Protein AF-A0A418B4M8-F1 (afdb_monomer_lite)

Sequence (94 aa):
MKWFRLHIKPYFEDYDRNCLMHVTKTQFASVLDMMQLGCSPQEISLLTSTYCVRHGREVNPDVNYLRFIQDVDQVYSHLKHPVGVKAAVKTIAK

pLDDT: mean 82.82, std 19.94, range [33.75, 98.12]

Radius of gyration: 15.09 Å; chains: 1; bounding box: 40×22×50 Å

Secondary structure (DSSP, 8-state):
--------HHHHHTT-TT--S-B-HHHHHHHHHHTT----HHHHHHHHHHTEEEETTEEEEEE-HHHHHHHH-GGGTTSPP-TT----------

Structure (mmCIF, N/CA/C/O backbone):
data_AF-A0A418B4M8-F1
#
_entry.id   AF-A0A418B4M8-F1
#
loop_
_atom_site.group_PDB
_atom_site.id
_atom_site.type_symbol
_atom_site.label_atom_id
_atom_site.label_alt_id
_atom_site.label_comp_id
_atom_site.label_asym_id
_atom_site.label_entity_id
_atom_site.label_seq_id
_atom_site.pdbx_PDB_ins_code
_atom_site.Cartn_x
_atom_site.Cartn_y
_atom_site.Cartn_z
_atom_site.occupancy
_atom_site.B_iso_or_equiv
_atom_site.auth_seq_id
_atom_site.auth_comp_id
_atom_site.auth_asym_id
_atom_site.auth_atom_id
_atom_site.pdbx_PDB_model_num
ATOM 1 N N . MET A 1 1 ? -20.402 -9.804 17.400 1.00 55.91 1 MET A N 1
ATOM 2 C CA . MET A 1 1 ? -19.484 -9.185 16.417 1.00 55.91 1 MET A CA 1
ATOM 3 C C . MET A 1 1 ? -19.977 -9.513 15.020 1.00 55.91 1 MET A C 1
ATOM 5 O O . MET A 1 1 ? -20.232 -10.678 14.746 1.00 55.91 1 MET A O 1
ATOM 9 N N . LYS A 1 2 ? -20.179 -8.500 14.173 1.00 61.50 2 LYS A N 1
ATOM 10 C CA . LYS A 1 2 ? -20.582 -8.672 12.773 1.00 61.50 2 LYS A CA 1
ATOM 11 C C . LYS A 1 2 ? -19.329 -8.528 11.913 1.00 61.50 2 LYS A C 1
ATOM 13 O O . LYS A 1 2 ? -18.643 -7.520 12.024 1.00 61.50 2 LYS A O 1
ATOM 18 N N . TRP A 1 3 ? -19.032 -9.530 11.096 1.00 72.62 3 TRP A N 1
ATOM 19 C CA . TRP A 1 3 ? -17.933 -9.474 10.136 1.00 72.62 3 TRP A CA 1
ATOM 20 C C . TRP A 1 3 ? -18.387 -8.676 8.909 1.00 72.62 3 TRP A C 1
ATOM 22 O O . TRP A 1 3 ? -19.461 -8.941 8.366 1.00 72.62 3 TRP A O 1
ATOM 32 N N . PHE A 1 4 ? -17.602 -7.681 8.496 1.00 80.62 4 PHE A N 1
ATOM 33 C CA . PHE A 1 4 ? -17.844 -6.889 7.289 1.00 80.62 4 PHE A CA 1
ATOM 34 C C . PHE A 1 4 ? -16.705 -7.117 6.295 1.00 80.62 4 PHE A C 1
ATOM 36 O O . PHE A 1 4 ? -15.552 -7.257 6.696 1.00 80.62 4 PHE A O 1
ATOM 43 N N . ARG A 1 5 ? -17.030 -7.181 5.000 1.00 80.81 5 ARG A N 1
ATOM 44 C CA . ARG A 1 5 ? -16.027 -7.325 3.940 1.00 80.81 5 ARG A CA 1
ATOM 45 C C . ARG A 1 5 ? -15.474 -5.963 3.558 1.00 80.81 5 ARG A C 1
ATOM 47 O O . ARG A 1 5 ? -16.227 -5.086 3.151 1.00 80.81 5 ARG A O 1
ATOM 54 N N . LEU A 1 6 ? -14.160 -5.816 3.648 1.00 83.50 6 LEU A N 1
ATOM 55 C CA . LEU A 1 6 ? -13.466 -4.594 3.270 1.00 83.50 6 LEU A CA 1
ATOM 56 C C . LEU A 1 6 ? -13.278 -4.548 1.754 1.00 83.50 6 LEU A C 1
ATOM 58 O O . LEU A 1 6 ? -12.635 -5.415 1.172 1.00 83.50 6 LEU A O 1
ATOM 62 N N . HIS A 1 7 ? -13.8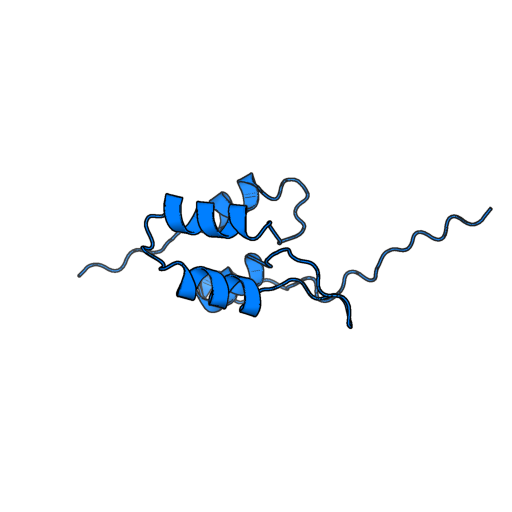09 -3.513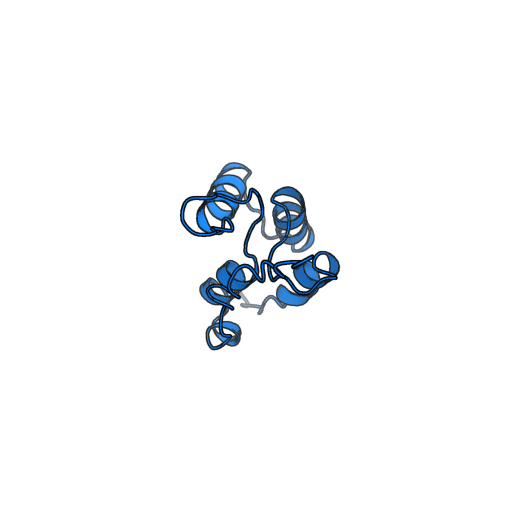 1.111 1.00 87.81 7 HIS A N 1
ATOM 63 C CA . HIS A 1 7 ? -13.609 -3.284 -0.316 1.00 87.81 7 HIS A CA 1
ATOM 64 C C . HIS A 1 7 ? -12.347 -2.432 -0.534 1.00 87.81 7 HIS A C 1
ATOM 66 O O . HIS A 1 7 ? -12.418 -1.266 -0.902 1.00 87.81 7 HIS A O 1
ATOM 72 N N . ILE A 1 8 ? -11.186 -3.009 -0.215 1.00 91.81 8 ILE A N 1
ATOM 73 C CA . ILE A 1 8 ? -9.910 -2.287 -0.076 1.00 91.81 8 ILE A CA 1
ATOM 74 C C . ILE A 1 8 ? -9.262 -1.881 -1.410 1.00 91.81 8 ILE A C 1
ATOM 76 O O . ILE A 1 8 ? -8.547 -0.886 -1.476 1.00 91.81 8 ILE A O 1
ATOM 80 N N . LYS A 1 9 ? -9.517 -2.630 -2.487 1.00 92.81 9 LYS A N 1
ATOM 81 C CA . LYS A 1 9 ? -8.822 -2.461 -3.771 1.00 92.81 9 LYS A CA 1
ATOM 82 C C . LYS A 1 9 ? -8.956 -1.051 -4.381 1.00 92.81 9 LYS A C 1
ATOM 84 O O . LYS A 1 9 ? -7.916 -0.509 -4.745 1.00 92.81 9 LYS A O 1
ATOM 89 N N . PRO A 1 10 ? -10.143 -0.415 -4.445 1.00 94.31 10 PRO A N 1
ATOM 90 C CA . PRO A 1 10 ? -10.263 0.910 -5.060 1.00 94.31 10 PRO A CA 1
ATOM 91 C C . PRO A 1 10 ? -9.433 2.001 -4.379 1.00 94.31 10 PRO A C 1
ATOM 93 O O . PRO A 1 10 ? -8.876 2.846 -5.067 1.00 94.31 10 PRO A O 1
ATOM 96 N N . TYR A 1 11 ? -9.255 1.932 -3.055 1.00 96.06 11 TYR A N 1
ATOM 97 C CA . TYR A 1 11 ? -8.412 2.887 -2.324 1.00 96.06 11 TYR A CA 1
ATOM 98 C C . TYR A 1 11 ? -6.946 2.836 -2.767 1.00 96.06 11 TYR A C 1
ATOM 100 O O . TYR A 1 11 ? -6.250 3.847 -2.747 1.00 96.06 11 TYR A O 1
ATOM 108 N N . PHE A 1 12 ? -6.463 1.662 -3.178 1.00 96.56 12 PHE A N 1
ATOM 109 C CA . PHE A 1 12 ? -5.138 1.529 -3.775 1.00 96.56 12 PHE A CA 1
ATOM 110 C C . PHE A 1 12 ? -5.109 2.005 -5.230 1.00 96.56 12 PHE A C 1
ATOM 112 O O . PHE A 1 12 ? -4.143 2.648 -5.641 1.00 96.56 12 PHE A O 1
ATOM 119 N N . GLU A 1 13 ? -6.159 1.724 -6.001 1.00 95.50 13 GLU A N 1
ATOM 120 C CA . GLU A 1 13 ? -6.258 2.134 -7.408 1.00 95.50 13 GLU A CA 1
ATOM 121 C C . GLU A 1 13 ? -6.284 3.657 -7.587 1.00 95.50 13 GLU A C 1
ATOM 123 O O . GLU A 1 13 ? -5.750 4.157 -8.575 1.00 95.50 13 GLU A O 1
ATOM 128 N N . ASP A 1 14 ? -6.793 4.405 -6.604 1.00 96.50 14 ASP A N 1
ATOM 129 C CA . ASP A 1 14 ? -6.730 5.872 -6.596 1.00 96.50 14 ASP A CA 1
ATOM 130 C C . ASP A 1 14 ? -5.281 6.407 -6.632 1.00 96.50 14 ASP A C 1
ATOM 132 O O . ASP A 1 14 ? -5.004 7.465 -7.216 1.00 96.50 14 ASP A O 1
ATOM 136 N N . TYR A 1 15 ? -4.335 5.667 -6.040 1.00 96.56 15 TYR A N 1
ATOM 137 C CA . TYR A 1 15 ? -2.902 5.974 -6.090 1.00 96.56 15 TYR A CA 1
ATOM 138 C C . TYR A 1 15 ? -2.208 5.376 -7.323 1.00 96.56 15 TYR A C 1
ATOM 140 O O . TYR A 1 15 ? -1.256 5.966 -7.840 1.00 96.56 15 TYR A O 1
ATOM 148 N N . ASP A 1 16 ? -2.686 4.239 -7.824 1.00 94.94 16 ASP A N 1
ATOM 149 C CA . ASP A 1 16 ? -2.088 3.478 -8.923 1.00 94.94 16 ASP A CA 1
ATOM 150 C C . ASP A 1 16 ? -2.704 3.813 -10.295 1.00 94.94 16 ASP A C 1
ATOM 152 O O . ASP A 1 16 ? -3.284 2.977 -10.991 1.00 94.94 16 ASP A O 1
ATOM 156 N N . ARG A 1 17 ? -2.535 5.067 -10.730 1.00 92.75 17 ARG A N 1
ATOM 157 C CA . ARG A 1 17 ? -3.091 5.570 -12.006 1.00 92.75 17 ARG A CA 1
ATOM 158 C C . ARG A 1 17 ? -2.570 4.853 -13.253 1.00 92.75 17 ARG A C 1
ATOM 160 O O . ARG A 1 17 ? -3.199 4.923 -14.304 1.00 92.75 17 ARG A O 1
ATOM 167 N N . ASN A 1 18 ? -1.405 4.216 -13.147 1.00 91.12 18 ASN A N 1
ATOM 168 C CA . ASN A 1 18 ? -0.765 3.486 -14.240 1.00 91.12 18 ASN A CA 1
ATOM 169 C C . ASN A 1 18 ? -1.096 1.982 -14.211 1.00 91.12 18 ASN A C 1
ATOM 171 O O . ASN A 1 18 ? -0.585 1.242 -15.051 1.00 91.12 18 ASN A O 1
ATOM 175 N N . CYS A 1 19 ? -1.925 1.534 -13.259 1.00 91.38 19 CYS A N 1
ATOM 176 C CA . CYS A 1 19 ? -2.331 0.140 -13.078 1.00 91.38 19 CYS A CA 1
ATOM 177 C C . CYS A 1 19 ? -1.137 -0.827 -12.978 1.00 91.38 19 CYS A C 1
ATOM 179 O O . CYS A 1 19 ? -1.139 -1.906 -13.575 1.00 91.38 19 CYS A O 1
ATOM 181 N N . LEU A 1 20 ? -0.095 -0.431 -12.246 1.00 90.19 20 LEU A N 1
ATOM 182 C CA . LEU A 1 20 ? 1.130 -1.208 -12.053 1.00 90.19 20 LEU A CA 1
ATOM 183 C C . LEU A 1 20 ? 1.024 -2.220 -10.905 1.00 90.19 20 LEU A C 1
ATOM 185 O O . LEU A 1 20 ? 1.910 -3.060 -10.748 1.00 90.19 20 LEU A O 1
ATOM 189 N N . MET A 1 21 ? -0.061 -2.178 -10.128 1.00 93.88 21 MET A N 1
ATOM 190 C CA . MET A 1 21 ? -0.341 -3.036 -8.971 1.00 93.88 21 MET A CA 1
ATOM 191 C C . MET A 1 21 ? 0.603 -2.827 -7.780 1.00 93.88 21 MET A C 1
ATOM 193 O O . MET A 1 21 ? 0.698 -3.679 -6.890 1.00 93.88 21 MET A O 1
ATOM 197 N N . HIS A 1 22 ? 1.279 -1.678 -7.726 1.00 94.81 22 HIS A N 1
ATOM 198 C CA . HIS A 1 22 ? 2.076 -1.269 -6.578 1.00 94.81 22 HIS A CA 1
ATOM 199 C C . HIS A 1 22 ? 1.896 0.211 -6.240 1.00 94.81 22 HIS A C 1
ATOM 201 O O . HIS A 1 22 ? 1.532 1.022 -7.085 1.00 94.81 22 HIS A O 1
ATOM 207 N N . VAL A 1 23 ? 2.149 0.541 -4.977 1.00 97.06 23 VAL A N 1
ATOM 208 C CA . VAL A 1 23 ? 2.113 1.901 -4.424 1.00 97.06 23 VAL A CA 1
ATOM 209 C C . VAL A 1 23 ? 3.327 2.114 -3.529 1.00 97.06 23 VAL A C 1
ATOM 211 O O . VAL A 1 23 ? 3.953 1.150 -3.087 1.00 97.06 23 VAL A O 1
ATOM 214 N N . THR A 1 24 ? 3.667 3.356 -3.203 1.00 96.94 24 THR A N 1
ATOM 215 C CA . THR A 1 24 ? 4.758 3.612 -2.254 1.00 96.94 24 THR A CA 1
ATOM 216 C C . THR A 1 24 ? 4.394 3.118 -0.846 1.00 96.94 24 THR A C 1
ATOM 218 O O . THR A 1 24 ? 3.222 2.959 -0.497 1.00 96.94 24 THR A O 1
ATOM 221 N N . LYS A 1 25 ? 5.394 2.922 0.025 1.00 96.94 25 LYS A N 1
ATOM 222 C CA . LYS A 1 25 ? 5.161 2.526 1.432 1.00 96.94 25 LYS A CA 1
ATOM 223 C C . LYS A 1 25 ? 4.253 3.496 2.186 1.00 96.94 25 LYS A C 1
ATOM 225 O O . LYS A 1 25 ? 3.440 3.067 3.000 1.00 96.94 25 LYS A O 1
ATOM 230 N N . THR A 1 26 ? 4.400 4.795 1.926 1.00 97.38 26 THR A N 1
ATOM 231 C CA . THR A 1 26 ? 3.587 5.830 2.573 1.00 97.38 26 THR A CA 1
ATOM 232 C C . THR A 1 26 ? 2.152 5.795 2.070 1.00 97.38 26 THR A C 1
ATOM 234 O O . THR A 1 26 ? 1.246 5.831 2.890 1.00 97.38 26 THR A O 1
ATOM 237 N N . GLN A 1 27 ? 1.935 5.627 0.762 1.00 98.12 27 GLN A N 1
ATOM 238 C CA . GLN A 1 27 ? 0.595 5.435 0.195 1.00 98.12 27 GLN A CA 1
ATOM 239 C C . GLN A 1 27 ? -0.071 4.173 0.751 1.00 98.12 27 GLN A C 1
ATOM 241 O O . GLN A 1 27 ? -1.238 4.212 1.128 1.00 98.12 27 GLN A O 1
ATOM 246 N N . PHE A 1 28 ? 0.682 3.075 0.885 1.00 98.12 28 PHE A N 1
ATOM 247 C CA . PHE A 1 28 ? 0.180 1.853 1.508 1.00 98.12 28 PHE A CA 1
ATOM 248 C C . PHE A 1 28 ? -0.275 2.090 2.951 1.00 98.12 28 PHE A C 1
ATOM 250 O O . PHE A 1 28 ? -1.395 1.733 3.305 1.00 98.12 28 PHE A O 1
ATOM 257 N N . ALA A 1 29 ? 0.552 2.751 3.765 1.00 97.88 29 ALA A N 1
ATOM 258 C CA . ALA A 1 29 ? 0.188 3.119 5.131 1.00 97.88 29 ALA A CA 1
ATOM 259 C C . ALA A 1 29 ? -1.052 4.032 5.178 1.00 97.88 29 ALA A C 1
ATOM 261 O O . ALA A 1 29 ? -1.945 3.796 5.989 1.00 97.88 29 ALA A O 1
ATOM 262 N N . SER A 1 30 ? -1.142 5.023 4.282 1.00 97.88 30 SER A N 1
ATOM 263 C CA . SER A 1 30 ? -2.297 5.922 4.182 1.00 97.88 30 SER A CA 1
ATOM 264 C C . SER A 1 30 ? -3.597 5.186 3.868 1.00 97.88 30 SER A C 1
ATOM 266 O O . SER A 1 30 ? -4.627 5.543 4.427 1.00 97.88 30 SER A O 1
ATOM 268 N N . VAL A 1 31 ? -3.576 4.148 3.024 1.00 97.69 31 VAL A N 1
ATOM 269 C CA . VAL A 1 31 ? -4.775 3.336 2.752 1.00 97.69 31 VAL A CA 1
ATOM 270 C C . VAL A 1 31 ? -5.229 2.583 4.006 1.00 97.69 31 VAL A C 1
ATOM 272 O O . VAL A 1 31 ? -6.416 2.605 4.330 1.00 97.69 31 VAL A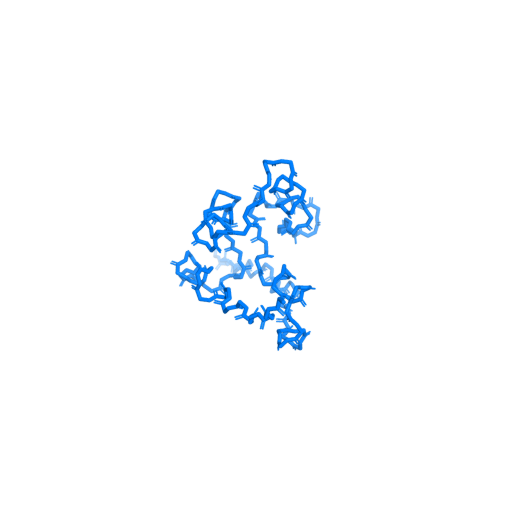 O 1
ATOM 275 N N . LEU A 1 32 ? -4.307 1.958 4.749 1.00 96.38 32 LEU A N 1
ATOM 276 C CA . LEU A 1 32 ? -4.662 1.232 5.979 1.00 96.38 32 LEU A CA 1
ATOM 277 C C . LEU A 1 32 ? -5.210 2.167 7.070 1.00 96.38 32 LEU A C 1
ATOM 279 O O . LEU A 1 32 ? -6.144 1.796 7.784 1.00 96.38 32 LEU A O 1
ATOM 283 N N . ASP A 1 33 ? -4.649 3.374 7.173 1.00 96.50 33 ASP A N 1
ATOM 284 C CA . ASP A 1 33 ? -5.105 4.422 8.091 1.00 96.50 33 ASP A CA 1
ATOM 285 C C . ASP A 1 33 ? -6.483 4.974 7.692 1.00 96.50 33 ASP A C 1
ATOM 287 O O . ASP A 1 33 ? -7.396 5.024 8.516 1.00 96.50 33 ASP A O 1
ATOM 291 N N . MET A 1 34 ? -6.690 5.276 6.404 1.00 95.00 34 MET A N 1
ATOM 292 C CA . MET A 1 34 ? -7.975 5.744 5.866 1.00 95.00 34 MET A CA 1
ATOM 293 C C . MET A 1 34 ? -9.104 4.734 6.102 1.00 95.00 34 MET A C 1
ATOM 295 O O . MET A 1 34 ? -10.243 5.116 6.368 1.00 95.00 34 MET A O 1
ATOM 299 N N . MET A 1 35 ? -8.784 3.441 6.041 1.00 93.31 35 MET A N 1
ATOM 300 C CA . MET A 1 35 ? -9.716 2.351 6.332 1.00 93.31 35 MET A CA 1
ATOM 301 C C . MET A 1 35 ? -9.828 2.015 7.827 1.00 93.31 35 MET A C 1
ATOM 303 O O . MET A 1 35 ? -10.557 1.090 8.182 1.00 93.31 35 MET A O 1
ATOM 307 N N . GLN A 1 36 ? -9.134 2.760 8.694 1.00 93.31 36 GLN A N 1
ATOM 308 C CA . GLN A 1 36 ? -9.149 2.621 10.153 1.00 93.31 36 GLN A CA 1
ATOM 309 C C . GLN A 1 36 ? -8.807 1.202 10.631 1.00 93.31 36 GLN A C 1
ATOM 311 O O . GLN A 1 36 ? -9.391 0.692 11.587 1.00 93.31 36 GLN A O 1
ATOM 316 N N . LEU A 1 37 ? -7.843 0.549 9.973 1.00 91.88 37 LEU A N 1
ATOM 317 C CA . LEU A 1 37 ? -7.454 -0.830 10.298 1.00 91.88 37 LEU A CA 1
ATOM 318 C C . LEU A 1 37 ? -6.577 -0.938 11.554 1.00 91.88 37 LEU A C 1
ATOM 320 O O . LEU A 1 37 ? -6.366 -2.039 12.054 1.00 91.88 37 LEU A O 1
ATOM 324 N N . GLY A 1 38 ? -6.085 0.189 12.079 1.00 93.12 38 GLY A N 1
ATOM 325 C CA . GLY A 1 38 ? -5.401 0.248 13.373 1.00 93.12 38 GLY A CA 1
ATOM 326 C C . GLY A 1 38 ? -4.021 -0.413 13.406 1.00 93.12 38 GLY A C 1
ATOM 327 O O . GLY A 1 38 ? -3.585 -0.839 14.472 1.00 93.12 38 GLY A O 1
ATOM 328 N N . CYS A 1 39 ? -3.333 -0.513 12.264 1.00 95.75 39 CYS A N 1
ATOM 329 C CA . CYS A 1 39 ? -1.999 -1.106 12.196 1.00 95.75 39 CYS A CA 1
ATOM 330 C C . CYS A 1 39 ? -0.958 -0.228 12.906 1.00 95.75 39 CYS A C 1
ATOM 332 O O . CYS A 1 39 ? -0.827 0.965 12.628 1.00 95.75 39 CYS A O 1
ATOM 334 N N . SER A 1 40 ? -0.164 -0.839 13.779 1.00 97.69 40 SER A N 1
ATOM 335 C CA . SER A 1 40 ? 0.994 -0.210 14.409 1.00 97.69 40 SER A CA 1
ATOM 336 C C . SER A 1 40 ? 2.107 0.084 13.390 1.00 97.69 40 SER A C 1
ATOM 338 O O . SER A 1 40 ? 2.199 -0.575 12.347 1.00 97.69 40 SER A O 1
ATOM 340 N N . PRO A 1 41 ? 3.028 1.020 13.685 1.00 97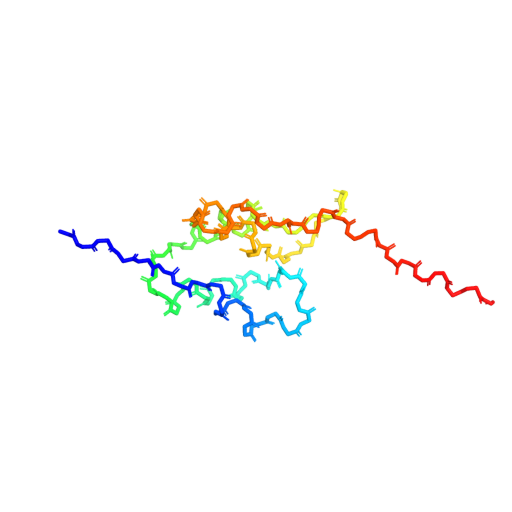.06 41 PRO A N 1
ATOM 341 C CA . PRO A 1 41 ? 4.176 1.289 12.818 1.00 97.06 41 PRO A CA 1
ATOM 342 C C . PRO A 1 41 ? 5.026 0.043 12.512 1.00 97.06 41 PRO A C 1
ATOM 344 O O . PRO A 1 41 ? 5.558 -0.100 11.410 1.00 97.06 41 PRO A O 1
ATOM 347 N N . GLN A 1 42 ? 5.141 -0.877 13.471 1.00 98.06 42 GLN A N 1
ATOM 348 C CA . GLN A 1 42 ? 5.867 -2.137 13.331 1.00 98.06 42 GLN A CA 1
ATOM 349 C C . GLN A 1 42 ? 5.161 -3.086 12.356 1.00 98.06 42 GLN A C 1
ATOM 351 O O . GLN A 1 42 ? 5.821 -3.675 11.501 1.00 98.06 42 GLN A O 1
ATOM 356 N N . GLU A 1 43 ? 3.833 -3.197 12.434 1.00 98.12 43 GLU A N 1
ATOM 357 C CA . GLU A 1 43 ? 3.035 -3.989 11.491 1.00 98.12 43 GLU A CA 1
ATOM 358 C C . GLU A 1 43 ? 3.089 -3.397 10.083 1.00 98.12 43 GLU A C 1
ATOM 360 O O . GLU A 1 43 ? 3.303 -4.132 9.124 1.00 98.12 43 GLU A O 1
ATOM 365 N N . ILE A 1 44 ? 2.998 -2.071 9.945 1.00 97.81 44 ILE A N 1
ATOM 366 C CA . ILE A 1 44 ? 3.157 -1.394 8.649 1.00 97.81 44 ILE A CA 1
ATOM 367 C C . ILE A 1 44 ? 4.550 -1.682 8.070 1.00 97.81 44 ILE A C 1
ATOM 369 O O . ILE A 1 44 ? 4.681 -2.027 6.894 1.00 97.81 44 ILE A O 1
ATOM 373 N N . SER A 1 45 ? 5.605 -1.599 8.883 1.00 96.69 45 SER A N 1
ATOM 374 C CA . SER A 1 45 ? 6.967 -1.936 8.451 1.00 96.69 45 SER A CA 1
ATOM 375 C C . SER A 1 45 ? 7.072 -3.393 7.977 1.00 96.69 45 SER A C 1
ATOM 377 O O . SER A 1 45 ? 7.614 -3.667 6.902 1.00 96.69 45 SER A O 1
ATOM 379 N N . LEU A 1 46 ? 6.482 -4.328 8.727 1.00 97.25 46 LEU A N 1
ATOM 380 C CA . LEU A 1 46 ? 6.456 -5.745 8.373 1.00 97.25 46 LEU A CA 1
ATOM 381 C C . LEU A 1 46 ? 5.691 -5.996 7.066 1.00 97.25 46 LEU A C 1
ATOM 383 O O . LEU A 1 46 ? 6.208 -6.683 6.183 1.00 97.25 46 LEU A O 1
ATOM 387 N N . LEU A 1 47 ? 4.497 -5.421 6.912 1.00 97.00 47 LEU A N 1
ATOM 388 C CA . LEU A 1 47 ? 3.668 -5.551 5.712 1.00 97.00 47 LEU A CA 1
ATOM 389 C C . LEU A 1 47 ? 4.390 -4.981 4.486 1.00 97.00 47 LEU A C 1
ATOM 391 O O . LEU A 1 47 ? 4.549 -5.673 3.483 1.00 97.00 47 LEU A O 1
ATOM 395 N N . THR A 1 48 ? 4.906 -3.754 4.575 1.00 95.94 48 THR A N 1
ATOM 396 C CA . THR A 1 48 ? 5.599 -3.109 3.447 1.00 95.94 48 THR A CA 1
ATOM 397 C C . THR A 1 48 ? 6.898 -3.822 3.054 1.00 95.94 48 THR A C 1
ATOM 399 O O . THR A 1 48 ? 7.269 -3.813 1.882 1.00 95.94 48 THR A O 1
ATOM 402 N N . SER A 1 49 ? 7.579 -4.480 3.999 1.00 93.88 49 SER A N 1
ATOM 403 C CA . SER A 1 49 ? 8.731 -5.348 3.717 1.00 93.88 49 SER A CA 1
ATOM 404 C C . SER A 1 49 ? 8.320 -6.678 3.070 1.00 93.88 49 SER A C 1
ATOM 406 O O . SER A 1 49 ? 8.955 -7.134 2.118 1.00 93.88 49 SER A O 1
ATOM 408 N N . THR A 1 50 ? 7.235 -7.287 3.554 1.00 94.31 50 THR A N 1
ATOM 409 C CA . THR A 1 50 ? 6.721 -8.583 3.076 1.00 94.31 50 THR A CA 1
ATOM 410 C C . THR A 1 50 ? 6.211 -8.493 1.641 1.00 94.31 50 THR A C 1
ATOM 412 O O . THR A 1 50 ? 6.502 -9.361 0.815 1.00 94.31 50 THR A O 1
ATOM 415 N N . TYR A 1 51 ? 5.493 -7.416 1.331 1.00 94.50 51 TYR A N 1
ATOM 416 C CA . TYR A 1 51 ? 4.889 -7.178 0.025 1.00 94.50 51 TYR A CA 1
ATOM 417 C C . TYR A 1 51 ? 5.730 -6.247 -0.857 1.00 94.50 51 TYR A C 1
ATOM 419 O O . TYR A 1 51 ? 5.198 -5.666 -1.795 1.00 94.50 51 TYR A O 1
ATOM 427 N N . CYS A 1 52 ? 7.033 -6.088 -0.597 1.00 93.31 52 CYS A N 1
ATOM 428 C CA . CYS A 1 52 ? 7.880 -5.247 -1.444 1.00 93.31 52 CYS A CA 1
ATOM 429 C C . CYS A 1 52 ? 7.949 -5.771 -2.889 1.00 93.31 52 CYS A C 1
ATOM 431 O O . CYS A 1 52 ? 7.999 -6.982 -3.141 1.00 93.31 52 CYS A O 1
ATOM 433 N N . VAL A 1 53 ? 7.962 -4.853 -3.854 1.00 90.12 53 VAL A N 1
ATOM 434 C CA . VAL A 1 53 ? 8.116 -5.188 -5.270 1.00 90.12 53 VAL A CA 1
ATOM 435 C C . VAL A 1 53 ? 9.548 -5.667 -5.518 1.00 90.12 53 VAL A C 1
ATOM 437 O O . VAL A 1 53 ? 10.526 -5.009 -5.159 1.00 90.12 53 VAL A O 1
ATOM 440 N N . ARG A 1 54 ? 9.681 -6.834 -6.155 1.00 84.25 54 ARG A N 1
ATOM 441 C CA . ARG A 1 54 ? 10.976 -7.440 -6.489 1.00 84.25 54 ARG A CA 1
ATOM 442 C C . ARG A 1 54 ? 11.075 -7.720 -7.980 1.00 84.25 54 ARG A C 1
ATOM 444 O O . ARG A 1 54 ? 10.214 -8.395 -8.544 1.00 84.25 54 ARG A O 1
ATOM 451 N N . HIS A 1 55 ? 12.169 -7.274 -8.588 1.00 77.44 55 HIS A N 1
ATOM 452 C CA . HIS A 1 55 ? 12.526 -7.577 -9.972 1.00 77.44 55 HIS A CA 1
ATOM 453 C C . HIS A 1 55 ? 13.869 -8.315 -9.992 1.00 77.44 55 HIS A C 1
ATOM 455 O O . HIS A 1 55 ? 14.945 -7.722 -9.992 1.00 77.44 55 HIS A O 1
ATOM 461 N N . GLY A 1 56 ? 13.823 -9.649 -9.953 1.00 78.38 56 GLY A N 1
ATOM 462 C CA . GLY A 1 56 ? 15.034 -10.458 -9.804 1.00 78.38 56 GLY A CA 1
ATOM 463 C C . GLY A 1 56 ? 15.724 -10.185 -8.462 1.00 78.38 56 GLY A C 1
ATOM 464 O O . GLY A 1 56 ? 15.154 -10.474 -7.411 1.00 78.38 56 GLY A O 1
ATOM 465 N N . ARG A 1 57 ? 16.951 -9.647 -8.499 1.00 75.31 57 ARG A N 1
ATOM 466 C CA . ARG A 1 57 ? 17.699 -9.235 -7.292 1.00 75.31 57 ARG A CA 1
ATOM 467 C C . ARG A 1 57 ? 17.463 -7.774 -6.903 1.00 75.31 57 ARG A C 1
ATOM 469 O O . ARG A 1 57 ? 17.882 -7.372 -5.822 1.00 75.31 57 ARG A O 1
ATOM 476 N N . GLU A 1 58 ? 16.818 -6.993 -7.763 1.00 74.31 58 GLU A N 1
ATOM 477 C CA . GLU A 1 58 ? 16.538 -5.586 -7.504 1.00 74.31 58 GLU A CA 1
ATOM 478 C C . GLU A 1 58 ? 15.297 -5.457 -6.621 1.00 74.31 58 GLU A C 1
ATOM 480 O O . GLU A 1 58 ? 14.243 -6.046 -6.890 1.00 74.31 58 GLU A O 1
ATOM 485 N N . VAL A 1 59 ? 15.445 -4.691 -5.543 1.00 71.62 59 VAL A N 1
ATOM 486 C CA . VAL A 1 59 ? 14.358 -4.361 -4.624 1.00 71.62 59 VAL A CA 1
ATOM 487 C C . VAL A 1 59 ? 13.862 -2.971 -4.986 1.00 71.62 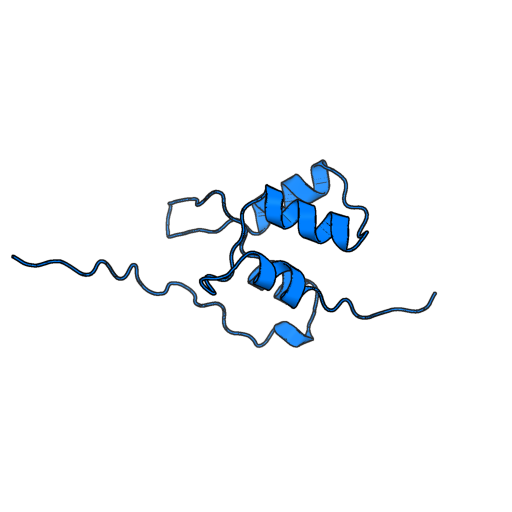59 VAL A C 1
ATOM 489 O O . VAL A 1 59 ? 14.597 -1.994 -4.846 1.00 71.62 59 VAL A O 1
ATOM 492 N N . ASN A 1 60 ? 12.618 -2.887 -5.446 1.00 80.69 60 ASN A N 1
ATOM 493 C CA . ASN A 1 60 ? 11.921 -1.617 -5.575 1.00 80.69 60 ASN A CA 1
ATOM 494 C C . ASN A 1 60 ? 11.332 -1.266 -4.187 1.00 80.69 60 ASN A C 1
ATOM 496 O O . ASN A 1 60 ? 10.832 -2.159 -3.495 1.00 80.69 60 ASN A O 1
ATOM 500 N N . PRO A 1 61 ? 11.439 -0.006 -3.720 1.00 85.38 61 PRO A N 1
ATOM 501 C CA . PRO A 1 61 ? 10.885 0.404 -2.429 1.00 85.38 61 PRO A CA 1
ATOM 502 C C . PRO A 1 61 ? 9.352 0.334 -2.351 1.00 85.38 61 PRO A C 1
ATOM 504 O O . PRO A 1 61 ? 8.816 0.417 -1.244 1.00 85.38 61 PRO A O 1
ATOM 507 N N . ASP A 1 62 ? 8.664 0.195 -3.481 1.00 94.38 62 ASP A N 1
ATOM 508 C CA . ASP A 1 62 ? 7.212 0.116 -3.569 1.00 94.38 62 ASP A CA 1
ATOM 509 C C . ASP A 1 62 ? 6.658 -1.213 -3.050 1.00 94.38 62 ASP A C 1
ATOM 511 O O . ASP A 1 62 ? 7.342 -2.233 -2.933 1.00 94.38 62 ASP A O 1
ATOM 515 N N . VAL A 1 63 ? 5.370 -1.183 -2.738 1.00 96.31 63 VAL A N 1
ATOM 516 C CA . VAL A 1 63 ? 4.603 -2.251 -2.115 1.00 96.31 63 VAL A CA 1
ATOM 517 C C . VAL A 1 63 ? 3.585 -2.764 -3.115 1.00 96.31 63 VAL A C 1
ATOM 519 O O . VAL A 1 63 ? 2.744 -2.016 -3.610 1.00 96.31 63 VAL A O 1
ATOM 522 N N . ASN A 1 64 ? 3.639 -4.058 -3.387 1.00 95.38 64 ASN A N 1
ATOM 523 C CA . ASN A 1 64 ? 2.681 -4.767 -4.208 1.00 95.38 64 ASN A CA 1
ATOM 524 C C . ASN A 1 64 ? 1.371 -4.970 -3.436 1.00 95.38 64 ASN A C 1
ATOM 526 O O . ASN A 1 64 ? 1.186 -5.965 -2.729 1.00 95.38 64 ASN A O 1
ATOM 530 N N . TYR A 1 65 ? 0.464 -4.003 -3.554 1.00 95.75 65 TYR A N 1
ATOM 531 C CA . TYR A 1 65 ? -0.806 -4.044 -2.837 1.00 95.75 65 TYR A CA 1
ATOM 532 C C . TYR A 1 65 ? -1.716 -5.168 -3.343 1.00 95.75 65 TYR A C 1
ATOM 534 O O . TYR A 1 65 ? -2.505 -5.696 -2.566 1.00 95.75 65 TYR A O 1
ATOM 542 N N . LEU A 1 66 ? -1.602 -5.578 -4.614 1.00 94.31 66 LEU A N 1
ATOM 543 C CA . LEU A 1 66 ? -2.427 -6.662 -5.146 1.00 94.31 66 LEU A CA 1
ATOM 544 C C . LEU A 1 66 ? -2.135 -7.974 -4.414 1.00 94.31 66 LEU A C 1
ATOM 546 O O . LEU A 1 66 ? -3.069 -8.642 -3.980 1.00 94.31 66 LEU A O 1
ATOM 550 N N . ARG A 1 67 ? -0.856 -8.312 -4.217 1.00 93.56 67 ARG A N 1
ATOM 551 C CA . ARG A 1 67 ? -0.457 -9.508 -3.466 1.00 93.56 67 ARG A CA 1
ATOM 552 C C . ARG A 1 67 ? -0.969 -9.469 -2.026 1.00 93.56 67 ARG A C 1
ATOM 554 O O . ARG A 1 67 ? -1.476 -10.471 -1.541 1.00 93.56 67 ARG A O 1
ATOM 561 N N . PHE A 1 68 ? -0.893 -8.310 -1.374 1.00 95.25 68 PHE A N 1
ATOM 562 C CA . PHE A 1 68 ? -1.478 -8.130 -0.045 1.00 95.25 68 PHE A CA 1
ATOM 563 C C . PHE A 1 68 ? -2.983 -8.436 -0.038 1.00 95.25 68 PHE A C 1
ATOM 565 O O . PHE A 1 68 ? -3.439 -9.221 0.787 1.00 95.25 68 PHE A O 1
ATOM 572 N N . ILE A 1 69 ? -3.746 -7.875 -0.982 1.00 93.62 69 ILE A N 1
ATOM 573 C CA . ILE A 1 69 ? -5.199 -8.086 -1.081 1.00 93.62 69 ILE A CA 1
ATOM 574 C C . ILE A 1 69 ? -5.539 -9.556 -1.343 1.00 93.62 69 ILE A C 1
ATOM 576 O O . ILE A 1 69 ? -6.502 -10.064 -0.780 1.00 93.62 69 ILE A O 1
ATOM 580 N N . GLN A 1 70 ? -4.752 -10.250 -2.164 1.00 91.81 70 GLN A N 1
ATOM 581 C CA . GLN A 1 70 ? -4.945 -11.675 -2.446 1.00 91.81 70 GLN A CA 1
ATOM 582 C C . GLN A 1 70 ? -4.829 -12.550 -1.200 1.00 91.81 70 GLN A C 1
ATOM 584 O O . GLN A 1 70 ? -5.587 -13.511 -1.066 1.00 91.81 70 GLN A O 1
ATOM 589 N N . ASP A 1 71 ? -3.910 -12.197 -0.301 1.00 92.44 71 ASP A N 1
ATOM 590 C CA . ASP A 1 71 ? -3.672 -12.938 0.934 1.00 92.44 71 ASP A CA 1
ATOM 591 C C . ASP A 1 71 ? -4.738 -12.632 2.009 1.00 92.44 71 ASP A C 1
ATOM 593 O O . ASP A 1 71 ? -5.015 -13.490 2.848 1.00 92.44 71 ASP A O 1
ATOM 597 N N . VAL A 1 72 ? -5.378 -11.451 1.982 1.00 90.50 72 VAL A N 1
ATOM 598 C CA . VAL A 1 72 ? -6.392 -11.051 2.988 1.00 90.50 72 VAL A CA 1
ATOM 599 C C . VAL A 1 72 ? -7.847 -11.156 2.518 1.00 90.50 72 VAL A C 1
ATOM 601 O O . VAL A 1 72 ? -8.754 -11.187 3.351 1.00 90.50 72 VAL A O 1
ATOM 604 N N . ASP A 1 73 ? -8.098 -11.226 1.210 1.00 88.94 73 ASP A N 1
ATOM 605 C CA . ASP A 1 73 ? -9.433 -11.365 0.630 1.00 88.94 73 ASP A CA 1
ATOM 606 C C . ASP A 1 73 ? -9.452 -12.418 -0.489 1.00 88.94 73 ASP A C 1
ATOM 608 O O . ASP A 1 73 ? -8.989 -12.220 -1.617 1.00 88.94 73 ASP A O 1
ATOM 612 N N . GLN A 1 74 ? -10.083 -13.552 -0.174 1.00 85.75 74 GLN A N 1
ATOM 613 C CA . GLN A 1 74 ? -10.200 -14.710 -1.055 1.00 85.75 74 GLN A CA 1
ATOM 614 C C . GLN A 1 74 ? -10.890 -14.389 -2.388 1.00 85.75 74 GLN A C 1
ATOM 616 O O . GLN A 1 74 ? -10.640 -15.087 -3.376 1.00 85.75 74 GLN A O 1
ATOM 621 N N . VAL A 1 75 ? -11.708 -13.330 -2.461 1.00 87.38 75 VAL A N 1
ATOM 622 C CA . VAL A 1 75 ? -12.319 -12.882 -3.723 1.00 87.38 75 VAL A CA 1
ATOM 623 C C . VAL A 1 75 ? -11.244 -12.571 -4.765 1.00 87.38 75 VAL A C 1
ATOM 625 O O . VAL A 1 75 ? -11.459 -12.835 -5.943 1.00 87.38 75 VAL A O 1
ATOM 628 N N . TYR A 1 76 ? -10.063 -12.109 -4.353 1.00 85.50 76 TYR A N 1
ATOM 629 C CA . TYR A 1 76 ? -8.977 -11.730 -5.256 1.00 85.50 76 TYR A CA 1
ATOM 630 C C . TYR A 1 76 ? -7.943 -12.835 -5.498 1.00 85.50 76 TYR A C 1
ATOM 632 O O . TYR A 1 76 ? -7.100 -12.683 -6.382 1.00 85.50 76 TYR A O 1
ATOM 640 N N . SER A 1 77 ? -8.032 -13.965 -4.789 1.00 85.31 77 SER A N 1
ATOM 641 C CA . SER A 1 77 ? -7.064 -15.077 -4.861 1.00 85.31 77 SER A CA 1
ATOM 642 C C . SER A 1 77 ? -6.821 -15.631 -6.274 1.00 85.31 77 SER A C 1
ATOM 644 O O . SER A 1 77 ? -5.748 -16.150 -6.566 1.00 85.31 77 SER A O 1
ATOM 646 N N . HIS A 1 78 ? -7.803 -15.501 -7.169 1.00 82.31 78 HIS A N 1
ATOM 647 C CA . HI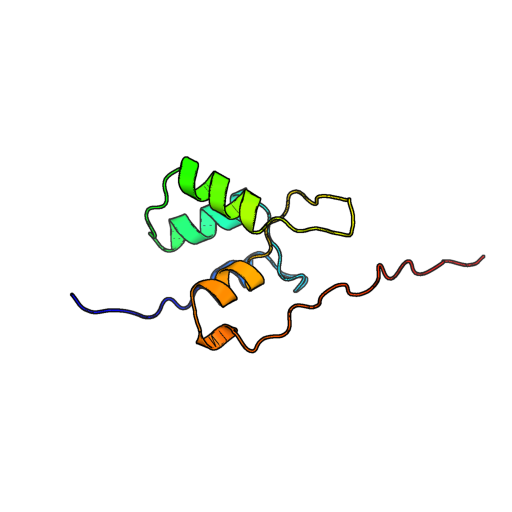S A 1 78 ? -7.731 -15.976 -8.552 1.00 82.31 78 HIS A CA 1
ATOM 648 C C . HIS A 1 78 ? -7.105 -14.964 -9.525 1.00 82.31 78 HIS A C 1
ATOM 650 O O . HIS A 1 78 ? -6.816 -15.319 -10.673 1.00 82.31 78 HIS A O 1
ATOM 656 N N . LEU A 1 79 ? -6.921 -13.704 -9.111 1.00 77.88 79 LEU A N 1
ATOM 657 C CA . LEU A 1 79 ? -6.302 -12.705 -9.971 1.00 77.88 79 LEU A CA 1
ATOM 658 C C . LEU A 1 79 ? -4.857 -13.110 -10.250 1.00 77.88 79 LEU A C 1
ATOM 660 O O . LEU A 1 79 ? -4.092 -13.469 -9.357 1.00 77.88 79 LEU A O 1
ATOM 664 N N . LYS A 1 80 ? -4.458 -13.068 -11.518 1.00 67.81 80 LYS A N 1
ATOM 665 C CA . LYS A 1 80 ? -3.063 -13.323 -11.850 1.00 67.81 80 LYS A CA 1
ATOM 666 C C . LYS A 1 80 ? -2.263 -12.087 -11.498 1.00 67.81 80 LYS A C 1
ATOM 668 O O . LYS A 1 80 ? -2.481 -11.018 -12.058 1.00 67.81 80 LYS A O 1
ATOM 673 N N . HIS A 1 81 ? -1.291 -12.271 -10.619 1.00 58.47 81 HIS A N 1
ATOM 674 C CA . HIS A 1 81 ? -0.167 -11.363 -10.567 1.00 58.47 81 HIS A CA 1
ATOM 675 C C . HIS A 1 81 ? 0.481 -11.372 -11.961 1.00 58.47 81 HIS A C 1
ATOM 677 O O . HIS A 1 81 ? 0.747 -12.460 -12.489 1.00 58.47 81 HIS A O 1
ATOM 683 N N . PRO A 1 82 ? 0.779 -10.222 -12.580 1.00 52.59 82 PRO A N 1
ATOM 684 C CA . PRO A 1 82 ? 1.744 -10.186 -13.662 1.00 52.59 82 PRO A CA 1
ATOM 685 C C . PRO A 1 82 ? 3.093 -10.518 -13.026 1.00 52.59 82 PRO A C 1
ATOM 687 O O . PRO A 1 82 ? 3.825 -9.653 -12.552 1.00 52.59 82 PRO A O 1
ATOM 690 N N . VAL A 1 83 ? 3.382 -11.805 -12.861 1.00 41.28 83 VAL A N 1
ATOM 691 C CA . VAL A 1 83 ? 4.720 -12.279 -12.526 1.00 41.28 83 VAL A CA 1
ATOM 692 C C . VAL A 1 83 ? 5.571 -11.917 -13.730 1.00 41.28 83 VAL A C 1
ATOM 694 O O . VAL A 1 83 ? 5.469 -12.557 -14.770 1.00 41.28 83 VAL A O 1
ATOM 697 N N . GLY A 1 84 ? 6.338 -10.836 -13.606 1.00 40.00 84 GLY A N 1
ATOM 698 C CA . GLY A 1 84 ? 7.277 -10.399 -14.627 1.00 40.00 84 GLY A CA 1
ATOM 699 C C . GLY A 1 84 ? 6.630 -10.206 -15.994 1.00 40.00 84 GLY A C 1
ATOM 700 O O . GLY A 1 84 ? 6.900 -10.977 -16.918 1.00 40.00 84 GLY A O 1
ATOM 701 N N . VAL A 1 85 ? 5.905 -9.094 -16.183 1.00 36.12 85 VAL A N 1
ATOM 702 C CA . VAL A 1 85 ? 6.039 -8.429 -17.485 1.00 36.12 85 VAL A CA 1
ATOM 703 C C . VAL A 1 85 ? 7.539 -8.235 -17.615 1.00 36.12 85 VAL A C 1
ATOM 705 O O . VAL A 1 85 ? 8.130 -7.485 -16.836 1.00 36.12 85 VAL A O 1
ATOM 708 N N . LYS A 1 86 ? 8.170 -9.045 -18.478 1.00 33.75 86 LYS A N 1
ATOM 709 C CA . LYS A 1 86 ? 9.563 -8.878 -18.879 1.00 33.75 86 LYS A CA 1
ATOM 710 C C . LYS A 1 86 ? 9.779 -7.386 -18.935 1.00 33.75 86 LYS A C 1
ATOM 712 O O . LYS A 1 86 ? 8.955 -6.722 -19.562 1.00 33.75 86 LYS A O 1
ATOM 717 N N . ALA A 1 87 ? 10.818 -6.894 -18.263 1.00 37.25 87 ALA A N 1
ATOM 718 C CA . ALA A 1 87 ? 11.355 -5.583 -18.547 1.00 37.25 87 ALA A CA 1
ATOM 719 C C . ALA A 1 87 ? 11.280 -5.424 -20.066 1.00 37.25 87 ALA A C 1
ATOM 721 O O . ALA A 1 87 ? 12.023 -6.072 -20.806 1.00 37.25 87 ALA A O 1
ATOM 722 N N . ALA A 1 88 ? 10.284 -4.676 -20.538 1.00 37.25 88 ALA A N 1
ATOM 723 C CA . ALA A 1 88 ? 10.171 -4.318 -21.926 1.00 37.25 88 ALA A CA 1
ATOM 724 C C . ALA A 1 88 ? 11.175 -3.185 -22.042 1.00 37.25 88 ALA A C 1
ATOM 726 O O . ALA A 1 88 ? 10.826 -2.014 -22.151 1.00 37.25 88 ALA A O 1
ATOM 727 N N . VAL A 1 89 ? 12.451 -3.569 -21.938 1.00 39.09 89 VAL A N 1
ATOM 728 C CA . VAL A 1 89 ? 13.549 -2.884 -22.576 1.00 39.09 89 VAL A CA 1
ATOM 729 C C . VAL A 1 89 ? 13.134 -2.885 -24.031 1.00 39.09 89 VAL A C 1
ATOM 731 O O . VAL A 1 89 ? 13.337 -3.842 -24.776 1.00 39.09 89 VAL A O 1
ATOM 734 N N . LYS A 1 90 ? 12.427 -1.827 -24.415 1.00 35.81 90 LYS A N 1
ATOM 735 C CA . LYS A 1 90 ? 12.318 -1.453 -25.803 1.00 35.81 90 LYS A CA 1
ATOM 736 C C . LYS A 1 90 ? 13.743 -1.063 -26.155 1.00 35.81 90 LYS A C 1
ATOM 738 O O . LYS A 1 90 ? 14.172 0.048 -25.865 1.00 35.81 90 LYS A O 1
ATOM 743 N N . THR A 1 91 ? 14.502 -2.028 -26.667 1.00 33.81 91 THR A N 1
ATOM 744 C CA . THR A 1 91 ? 15.760 -1.775 -27.353 1.00 33.81 91 THR A CA 1
ATOM 745 C C . THR A 1 91 ? 15.439 -0.745 -28.423 1.00 33.81 91 THR A C 1
ATOM 747 O O . THR A 1 91 ? 14.843 -1.065 -29.451 1.00 33.81 91 THR A O 1
ATOM 750 N N . ILE A 1 92 ? 15.757 0.518 -28.147 1.00 36.09 92 ILE A N 1
ATOM 751 C CA . ILE A 1 92 ? 15.847 1.532 -29.184 1.00 36.09 92 ILE A CA 1
ATOM 752 C C . ILE A 1 92 ? 17.138 1.186 -29.912 1.00 36.09 92 ILE A C 1
ATOM 754 O O . ILE A 1 92 ? 18.225 1.596 -29.524 1.00 36.09 92 ILE A O 1
ATOM 758 N N . ALA A 1 93 ? 17.007 0.331 -30.921 1.00 38.53 93 ALA A N 1
ATOM 759 C CA . ALA A 1 93 ? 17.994 0.246 -31.971 1.00 38.53 93 ALA A CA 1
ATOM 760 C C . ALA A 1 93 ? 17.880 1.533 -32.795 1.00 38.53 93 ALA A C 1
ATOM 762 O O . ALA A 1 93 ? 16.857 1.755 -33.449 1.00 38.53 93 ALA A O 1
ATOM 763 N N . LYS A 1 94 ? 18.912 2.370 -32.720 1.00 36.59 94 LYS A N 1
ATOM 764 C CA . LYS A 1 94 ? 19.550 3.045 -33.852 1.00 36.59 94 LYS A CA 1
ATOM 765 C C . LYS A 1 94 ? 20.929 3.521 -33.423 1.00 36.59 94 LYS A C 1
ATOM 767 O O . LYS A 1 94 ? 21.012 4.126 -32.336 1.00 36.59 94 LYS A O 1
#

Organism: NCBI:txid157072

Foldseek 3Di:
DDDDDDPQVVQVVVQVVVPLQKDALVSVVVSCVVVVVPDDPVRSVVQQVVQFDDDPPDTDNIGRVLVVCLVVPVVSVPPDDPPDPDPPPVPPDD